Protein AF-A0A9P4GHV4-F1 (afdb_monomer_lite)

Structure (mmCIF, N/CA/C/O backbone):
data_AF-A0A9P4GHV4-F1
#
_entry.id   AF-A0A9P4GHV4-F1
#
loop_
_atom_site.group_PDB
_atom_site.id
_atom_site.type_symbol
_atom_site.label_atom_id
_atom_site.label_alt_id
_atom_site.label_comp_id
_atom_site.label_asym_id
_atom_site.label_entity_id
_atom_site.label_seq_id
_atom_site.pdbx_PDB_ins_code
_atom_site.Cartn_x
_atom_site.Cartn_y
_atom_site.Cartn_z
_atom_site.occupancy
_atom_site.B_iso_or_equiv
_atom_site.auth_seq_id
_atom_site.auth_comp_id
_atom_site.auth_asym_id
_atom_site.auth_atom_id
_atom_site.pdbx_PDB_model_num
ATOM 1 N N . MET A 1 1 ? 28.787 -20.209 -40.326 1.00 40.66 1 MET A N 1
ATOM 2 C CA . MET A 1 1 ? 29.233 -19.574 -39.068 1.00 40.66 1 MET A CA 1
ATOM 3 C C . MET A 1 1 ? 28.420 -18.303 -38.899 1.00 40.66 1 MET A C 1
ATOM 5 O O . MET A 1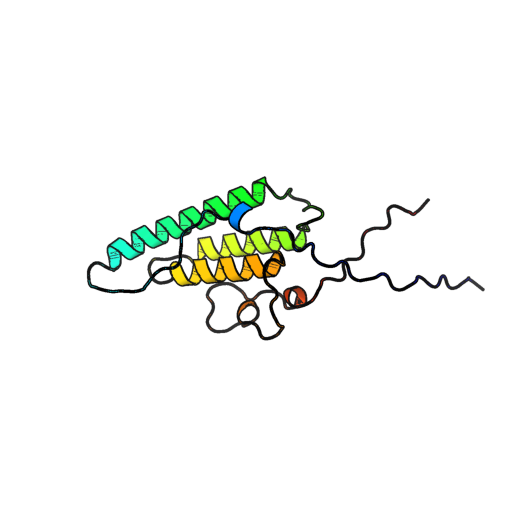 1 ? 28.560 -17.419 -39.731 1.00 40.66 1 MET A O 1
ATOM 9 N N . ALA A 1 2 ? 27.501 -18.257 -37.934 1.00 38.47 2 ALA A N 1
ATOM 10 C CA . ALA A 1 2 ? 26.717 -17.055 -37.642 1.00 38.47 2 ALA A CA 1
ATOM 11 C C . ALA A 1 2 ? 27.475 -16.186 -36.619 1.00 38.47 2 ALA A C 1
ATOM 13 O O . ALA A 1 2 ? 28.104 -16.756 -35.723 1.00 38.47 2 ALA A O 1
ATOM 14 N N . PRO A 1 3 ? 27.464 -14.847 -36.740 1.00 43.81 3 PRO A N 1
ATOM 15 C CA . PRO A 1 3 ? 28.130 -13.979 -35.780 1.00 43.81 3 PRO A CA 1
ATOM 16 C C . PRO A 1 3 ? 27.359 -13.963 -34.455 1.00 43.81 3 PRO A C 1
ATOM 18 O O . PRO A 1 3 ? 26.146 -13.760 -34.426 1.00 43.81 3 PRO A O 1
ATOM 21 N N . VAL A 1 4 ? 28.077 -14.177 -33.353 1.00 45.16 4 VAL A N 1
ATOM 22 C CA . VAL A 1 4 ? 27.558 -14.009 -31.992 1.00 45.16 4 VAL A CA 1
ATOM 23 C C . VAL A 1 4 ? 27.482 -12.508 -31.723 1.00 45.16 4 VAL A C 1
ATOM 25 O O . VAL A 1 4 ? 28.507 -11.854 -31.536 1.00 45.16 4 VAL A O 1
ATOM 28 N N . ILE A 1 5 ? 26.273 -11.948 -31.754 1.00 43.09 5 ILE A N 1
ATOM 29 C CA . ILE A 1 5 ? 26.023 -10.564 -31.345 1.00 43.09 5 ILE A CA 1
ATOM 30 C C . ILE A 1 5 ? 26.169 -10.524 -29.822 1.00 43.09 5 ILE A C 1
ATOM 32 O O . ILE A 1 5 ? 25.310 -11.009 -29.089 1.00 43.09 5 ILE A O 1
ATOM 36 N N . SER A 1 6 ? 27.301 -10.003 -29.349 1.00 42.34 6 SER A N 1
ATOM 37 C CA . SER A 1 6 ? 27.543 -9.770 -27.927 1.00 42.34 6 SER A CA 1
ATOM 38 C C . SER A 1 6 ? 26.799 -8.501 -27.516 1.00 42.34 6 SER A C 1
ATOM 40 O O . SER A 1 6 ? 27.246 -7.390 -27.798 1.00 42.34 6 SER A O 1
ATOM 42 N N . ILE A 1 7 ? 25.621 -8.670 -26.916 1.00 46.94 7 ILE A N 1
ATOM 43 C CA . ILE A 1 7 ? 24.824 -7.568 -26.373 1.00 46.94 7 ILE A CA 1
ATOM 44 C C . ILE A 1 7 ? 25.483 -7.145 -25.049 1.00 46.94 7 ILE A C 1
ATOM 46 O O . ILE A 1 7 ? 25.654 -7.997 -24.172 1.00 46.94 7 ILE A O 1
ATOM 50 N N . PRO A 1 8 ? 25.891 -5.87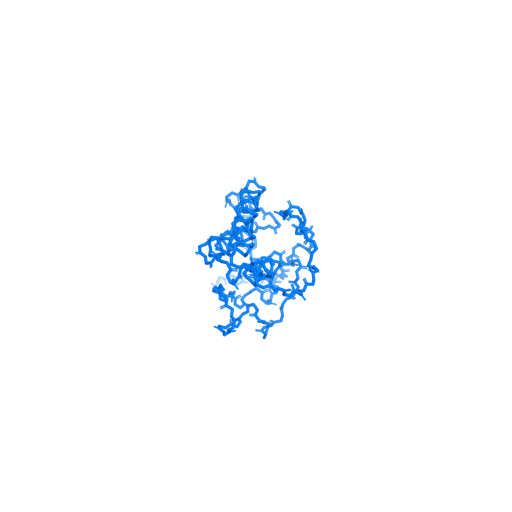5 -24.873 1.00 45.44 8 PRO A N 1
ATOM 51 C CA . PRO A 1 8 ? 26.463 -5.426 -23.610 1.00 45.44 8 PRO A CA 1
ATOM 52 C C . PRO A 1 8 ? 25.417 -5.531 -22.485 1.00 45.44 8 PRO A C 1
ATOM 54 O O . PRO A 1 8 ? 24.241 -5.241 -22.723 1.00 45.44 8 PRO A O 1
ATOM 57 N N . PRO A 1 9 ? 25.810 -5.923 -21.259 1.00 44.47 9 PRO A N 1
ATOM 58 C CA . PRO A 1 9 ? 24.892 -5.957 -20.127 1.00 44.47 9 PRO A CA 1
ATOM 59 C C . PRO A 1 9 ? 24.369 -4.539 -19.860 1.00 44.47 9 PRO A C 1
ATOM 61 O O . PRO A 1 9 ? 25.144 -3.629 -19.564 1.00 44.47 9 PRO A O 1
ATOM 64 N N . ARG A 1 10 ? 23.055 -4.342 -20.020 1.00 51.47 10 ARG A N 1
ATOM 65 C CA . ARG A 1 10 ? 22.380 -3.065 -19.753 1.00 51.47 10 ARG A CA 1
ATOM 66 C C . ARG A 1 10 ? 22.299 -2.830 -18.242 1.00 51.47 10 ARG A C 1
ATOM 68 O O . ARG A 1 10 ? 22.058 -3.761 -17.476 1.00 51.47 10 ARG A O 1
ATOM 75 N N . SER A 1 11 ? 22.511 -1.585 -17.826 1.00 41.09 11 SER A N 1
ATOM 76 C CA . SER A 1 11 ? 22.455 -1.174 -16.421 1.00 41.09 11 SER A CA 1
ATOM 77 C C . SER A 1 11 ? 21.032 -1.313 -15.853 1.00 41.09 11 SER A C 1
ATOM 79 O O . SER A 1 11 ? 20.077 -1.027 -16.577 1.00 41.09 11 SER A O 1
ATOM 81 N N . PRO A 1 12 ? 20.868 -1.701 -14.574 1.00 50.09 12 PRO A N 1
ATOM 82 C CA . PRO A 1 12 ? 19.566 -1.718 -13.909 1.00 50.09 12 PRO A CA 1
ATOM 83 C C . PRO A 1 12 ? 18.888 -0.345 -13.984 1.00 50.09 12 PRO A C 1
ATOM 85 O O . PRO A 1 12 ? 19.539 0.673 -13.741 1.00 50.09 12 PRO A O 1
ATOM 88 N N . ILE A 1 13 ? 17.587 -0.308 -14.279 1.00 47.94 13 ILE A N 1
ATOM 89 C CA . ILE A 1 13 ? 16.795 0.917 -14.142 1.00 47.94 13 ILE A CA 1
ATOM 90 C C . ILE A 1 13 ? 16.620 1.183 -12.644 1.00 47.94 13 ILE A C 1
ATOM 92 O O . ILE A 1 13 ? 15.967 0.426 -11.927 1.00 47.94 13 ILE A O 1
ATOM 96 N N . GLU A 1 14 ? 17.220 2.259 -12.138 1.00 50.56 14 GLU A N 1
ATOM 97 C CA . GLU A 1 14 ? 16.939 2.699 -10.775 1.00 50.56 14 GLU A CA 1
ATOM 98 C C . GLU A 1 14 ? 15.479 3.164 -10.682 1.00 50.56 14 GLU A C 1
ATOM 100 O O . GLU A 1 14 ? 15.045 4.016 -11.459 1.00 50.56 14 GLU A O 1
ATOM 105 N N . ARG A 1 15 ? 14.715 2.634 -9.712 1.00 55.72 15 ARG A N 1
ATOM 106 C CA . ARG A 1 15 ? 13.364 3.140 -9.410 1.00 55.72 15 ARG A CA 1
ATOM 107 C C . ARG A 1 15 ? 13.448 4.653 -9.197 1.00 55.72 15 ARG A C 1
ATOM 109 O O . ARG A 1 15 ? 14.170 5.109 -8.307 1.00 55.72 15 ARG A O 1
ATOM 116 N N . ILE A 1 16 ? 12.718 5.428 -9.999 1.00 51.28 16 ILE A N 1
ATOM 117 C CA . ILE A 1 16 ? 12.704 6.890 -9.895 1.00 51.28 16 ILE A CA 1
ATOM 118 C C . ILE A 1 16 ? 12.166 7.278 -8.509 1.00 51.28 16 ILE A C 1
ATOM 120 O O . ILE A 1 16 ? 10.986 7.125 -8.206 1.00 51.28 16 ILE A O 1
ATOM 124 N N . ARG A 1 17 ? 13.049 7.817 -7.661 1.00 52.97 17 ARG A N 1
ATOM 125 C CA . ARG A 1 17 ? 12.825 8.101 -6.227 1.00 52.97 17 ARG A CA 1
ATOM 126 C C . ARG A 1 17 ? 11.961 9.342 -5.937 1.00 52.97 17 ARG A C 1
ATOM 128 O O . ARG A 1 17 ? 11.969 9.846 -4.818 1.00 52.97 17 ARG A O 1
ATOM 135 N N . ASN A 1 18 ? 11.237 9.867 -6.929 1.00 53.41 18 ASN A N 1
ATOM 136 C CA . ASN A 1 18 ? 10.581 11.181 -6.839 1.00 53.41 18 ASN A CA 1
ATOM 137 C C . ASN A 1 18 ? 9.075 11.126 -6.529 1.00 53.41 18 ASN A C 1
ATOM 139 O O . ASN A 1 18 ? 8.431 12.174 -6.483 1.00 53.41 18 ASN A O 1
ATOM 143 N N . LEU A 1 19 ? 8.499 9.945 -6.285 1.00 60.44 19 LEU A N 1
ATOM 144 C CA . LEU A 1 19 ? 7.107 9.844 -5.839 1.00 60.44 19 LEU A CA 1
ATOM 145 C C . LEU A 1 19 ? 6.982 10.299 -4.384 1.00 60.44 19 LEU A C 1
ATOM 147 O O . LEU A 1 19 ? 7.622 9.762 -3.483 1.00 60.44 19 LEU A O 1
ATOM 151 N N . LYS A 1 20 ? 6.108 11.272 -4.128 1.00 65.19 20 LYS A N 1
ATOM 152 C CA . LYS A 1 20 ? 5.749 11.668 -2.763 1.00 65.19 20 LYS A CA 1
ATOM 153 C C . LYS A 1 20 ? 4.443 11.003 -2.371 1.00 65.19 20 LYS A C 1
ATOM 155 O O . LYS A 1 20 ? 3.437 11.158 -3.053 1.00 65.19 20 LYS A O 1
ATOM 160 N N . LEU A 1 21 ? 4.425 10.311 -1.230 1.00 64.25 21 LEU A N 1
ATOM 161 C CA . LEU A 1 21 ? 3.211 9.634 -0.763 1.00 64.25 21 LEU A CA 1
ATOM 162 C C . LEU A 1 21 ? 2.051 10.626 -0.556 1.00 64.25 21 LEU A C 1
ATOM 164 O O . LEU A 1 21 ? 0.902 10.292 -0.829 1.00 64.25 21 LEU A O 1
ATOM 168 N N . SER A 1 22 ? 2.344 11.860 -0.138 1.00 66.31 22 SER A N 1
ATOM 169 C CA . SER A 1 22 ? 1.353 12.931 0.034 1.00 66.31 22 SER A CA 1
ATOM 170 C C . SER A 1 22 ? 0.600 13.287 -1.250 1.00 66.31 22 SER A C 1
ATOM 172 O O . SER A 1 22 ? -0.512 13.803 -1.187 1.00 66.31 22 SER A O 1
ATOM 174 N N . GLU A 1 23 ? 1.146 12.965 -2.423 1.00 62.72 23 GLU A N 1
ATOM 175 C CA . GLU A 1 23 ? 0.436 13.148 -3.687 1.00 62.72 23 GLU A CA 1
ATOM 176 C C . GLU A 1 23 ? -0.733 12.173 -3.870 1.00 62.72 23 GLU A C 1
ATOM 178 O O . GLU A 1 23 ? -1.611 12.408 -4.701 1.00 62.72 23 GLU A O 1
ATOM 183 N N . PHE A 1 24 ? -0.742 11.086 -3.100 1.00 63.09 24 PHE A N 1
ATOM 184 C CA . PHE A 1 24 ? -1.705 9.994 -3.209 1.00 63.09 24 PHE A CA 1
ATOM 185 C C . PHE A 1 24 ? -2.492 9.778 -1.907 1.00 63.09 24 PHE A C 1
ATOM 187 O O . PHE A 1 24 ? -3.598 9.240 -1.946 1.00 63.09 24 PHE A O 1
ATOM 194 N N . TYR A 1 25 ? -1.969 10.236 -0.764 1.00 58.44 25 TYR A N 1
ATOM 195 C CA . TYR A 1 25 ? -2.574 10.070 0.559 1.00 58.44 25 TYR A CA 1
ATOM 196 C C . TYR A 1 25 ? -3.348 11.306 1.037 1.00 58.44 25 TYR A C 1
ATOM 198 O O . TYR A 1 25 ? -2.958 12.447 0.803 1.00 58.44 25 TYR A O 1
ATOM 206 N N . CYS A 1 26 ? -4.430 11.080 1.786 1.00 50.75 26 CYS A N 1
ATOM 207 C CA . CYS A 1 26 ? -5.085 12.111 2.596 1.00 50.75 26 CYS A CA 1
ATOM 208 C C . CYS A 1 26 ? -4.482 12.056 4.018 1.00 50.75 26 CYS A C 1
ATOM 210 O O . CYS A 1 26 ? -4.768 11.112 4.751 1.00 50.75 26 CYS A O 1
ATOM 212 N N . GLU A 1 27 ? -3.618 13.005 4.398 1.00 44.72 27 GLU A N 1
ATOM 213 C CA . GLU A 1 27 ? -2.843 12.953 5.656 1.00 44.72 27 GLU A CA 1
ATOM 214 C C . GLU A 1 27 ? -3.686 12.927 6.951 1.00 44.72 27 GLU A C 1
ATOM 216 O O . GLU A 1 27 ? -4.710 13.608 7.068 1.00 44.72 27 GLU A O 1
ATOM 221 N N . ARG A 1 28 ? -3.170 12.216 7.972 1.00 46.81 28 ARG A N 1
ATOM 222 C CA . ARG A 1 28 ? -3.195 12.668 9.376 1.00 46.81 28 ARG A CA 1
ATOM 223 C C . ARG A 1 28 ? -1.931 12.215 10.138 1.00 46.81 28 ARG A C 1
ATOM 225 O O . ARG A 1 28 ? -1.401 11.155 9.804 1.00 46.81 28 ARG A O 1
ATOM 232 N N . PRO A 1 29 ? -1.487 12.976 11.161 1.00 44.34 29 PRO A N 1
ATOM 233 C CA . PRO A 1 29 ? -0.378 12.605 12.036 1.00 44.34 29 PRO A CA 1
ATOM 234 C C . PRO A 1 29 ? -0.755 11.401 12.905 1.00 44.34 29 PRO A C 1
ATOM 236 O O . PRO A 1 29 ? -1.866 11.334 13.436 1.00 44.34 29 PRO A O 1
ATOM 239 N N . THR A 1 30 ? 0.169 10.456 13.037 1.00 45.16 30 THR A N 1
ATOM 240 C CA . THR A 1 30 ? 0.168 9.425 14.079 1.00 45.16 30 THR A CA 1
ATOM 241 C C . THR A 1 30 ? 0.496 10.093 15.406 1.00 45.16 30 THR A C 1
ATOM 243 O O . THR A 1 30 ? 1.672 10.307 15.674 1.00 45.16 30 THR A O 1
ATOM 246 N N . ASP A 1 31 ? -0.512 10.412 16.214 1.00 42.19 31 ASP A N 1
ATOM 247 C CA . ASP A 1 31 ? -0.289 10.722 17.625 1.00 42.19 31 ASP A CA 1
ATOM 248 C C . ASP A 1 31 ? -1.211 9.910 18.540 1.00 42.19 31 ASP A C 1
ATOM 250 O O . ASP A 1 31 ? -2.426 9.839 18.349 1.00 42.19 31 ASP A O 1
ATOM 254 N N . GLU A 1 32 ? -0.505 9.269 19.466 1.00 49.12 32 GLU A N 1
ATOM 255 C CA . GLU A 1 32 ? -0.781 8.751 20.804 1.00 49.12 32 GLU A CA 1
ATOM 256 C C . GLU A 1 32 ? -2.052 7.956 21.149 1.00 49.12 32 GLU A C 1
ATOM 258 O O . GLU A 1 32 ? -3.205 8.288 20.880 1.00 49.12 32 GLU A O 1
ATOM 263 N N . VAL A 1 33 ? -1.762 6.852 21.839 1.00 55.69 33 VAL A N 1
ATOM 264 C CA . VAL A 1 33 ? -2.668 5.887 22.449 1.00 55.69 33 VAL A CA 1
ATOM 265 C C . VAL A 1 33 ? -2.945 6.344 23.882 1.00 55.69 33 VAL A C 1
ATOM 267 O O . VAL A 1 33 ? -2.039 6.325 24.709 1.00 55.69 33 VAL A O 1
ATOM 270 N N . ALA A 1 34 ? -4.193 6.684 24.204 1.00 44.31 34 ALA A N 1
ATOM 271 C CA . ALA A 1 34 ? -4.683 6.724 25.582 1.00 44.31 34 ALA A CA 1
ATOM 272 C C . ALA A 1 34 ? -6.138 6.227 25.621 1.00 44.31 34 ALA A C 1
ATOM 274 O O . ALA A 1 34 ? -6.954 6.610 24.782 1.00 44.31 34 ALA A O 1
ATOM 275 N N . GLY A 1 35 ? -6.413 5.285 26.527 1.00 51.84 35 GLY A N 1
ATOM 276 C CA . GLY A 1 35 ? -7.674 4.547 26.627 1.00 51.84 35 GLY A CA 1
ATOM 277 C C . GLY A 1 35 ? -8.818 5.303 27.304 1.00 51.84 35 GLY A C 1
ATOM 278 O O . GLY A 1 35 ? -8.604 6.356 27.894 1.00 51.84 35 GLY A O 1
ATOM 279 N N . ASP A 1 36 ? -10.024 4.735 27.200 1.00 44.88 36 ASP A N 1
ATOM 280 C CA . ASP A 1 36 ? -10.872 4.279 28.317 1.00 44.88 36 ASP A CA 1
ATOM 281 C C . ASP A 1 36 ? -12.365 4.223 27.891 1.00 44.88 36 ASP A C 1
ATOM 283 O O . ASP A 1 36 ? -12.940 5.190 27.393 1.00 44.88 36 ASP A O 1
ATOM 287 N N . SER A 1 37 ? -12.970 3.045 28.077 1.00 48.41 37 SER A N 1
ATOM 288 C CA . SER A 1 37 ? -14.391 2.668 28.258 1.00 48.41 37 SER A CA 1
ATOM 289 C C . SER A 1 37 ? -15.539 3.199 27.361 1.00 48.41 37 SER A C 1
ATOM 291 O O . SER A 1 37 ? -16.630 2.634 27.413 1.00 48.41 37 SER A O 1
ATOM 293 N N . HIS A 1 38 ? -15.326 4.148 26.443 1.00 49.31 38 HIS A N 1
ATOM 294 C CA . HIS A 1 38 ? -16.239 4.452 25.313 1.00 49.31 38 HIS A CA 1
ATOM 295 C C . HIS A 1 38 ? -15.746 3.875 23.972 1.00 49.31 38 HIS A C 1
ATOM 297 O O . HIS A 1 38 ? -16.280 4.181 22.903 1.00 49.31 38 HIS A O 1
ATOM 303 N N . GLN A 1 39 ? -14.745 2.995 24.055 1.00 53.94 39 GLN A N 1
ATOM 304 C CA . GLN A 1 39 ? -13.929 2.510 22.947 1.00 53.94 39 GLN A CA 1
ATOM 305 C C . GLN A 1 39 ? -14.751 1.912 21.791 1.00 53.94 39 GLN A C 1
ATOM 307 O O . GLN A 1 39 ? -14.506 2.212 20.635 1.00 53.94 39 GLN A O 1
ATOM 312 N N . GLY A 1 40 ? -15.788 1.113 22.069 1.00 57.56 40 GLY A N 1
ATOM 313 C CA . GLY A 1 40 ? -16.483 0.352 21.019 1.00 57.56 40 GLY A CA 1
ATOM 314 C C . GLY A 1 40 ? -17.202 1.202 19.958 1.00 57.56 40 GLY A C 1
ATOM 315 O O . GLY A 1 40 ? -17.194 0.844 18.781 1.00 57.56 40 GLY A O 1
ATOM 316 N N . GLN A 1 41 ? -17.809 2.329 20.348 1.00 62.56 41 GLN A N 1
ATOM 317 C CA . GLN A 1 41 ? -18.484 3.229 19.399 1.00 62.56 41 GLN A CA 1
ATOM 318 C C . GLN A 1 41 ? -17.493 4.154 18.689 1.00 62.56 41 GLN A C 1
ATOM 320 O O . GLN A 1 41 ? -17.636 4.397 17.489 1.00 62.56 41 GLN A O 1
ATOM 325 N N . THR A 1 42 ? -16.473 4.635 19.404 1.00 73.38 42 THR A N 1
ATOM 326 C CA . THR A 1 42 ? -15.420 5.473 18.820 1.00 73.38 42 THR A CA 1
ATOM 327 C C . THR A 1 42 ? -14.580 4.684 17.824 1.00 73.38 42 THR A C 1
ATOM 329 O O . THR A 1 42 ? -14.377 5.151 16.710 1.00 73.38 42 THR A O 1
ATOM 332 N N . ASP A 1 43 ? -14.193 3.454 18.160 1.00 80.38 43 ASP A N 1
ATOM 333 C CA . ASP A 1 43 ? -13.388 2.576 17.306 1.00 80.38 43 ASP A CA 1
ATOM 334 C C . ASP A 1 43 ? -14.143 2.190 16.026 1.00 80.38 43 ASP A C 1
ATOM 336 O O . ASP A 1 43 ? -13.556 2.111 14.946 1.00 80.38 43 ASP A O 1
ATOM 340 N N . SER A 1 44 ? -15.468 2.004 16.107 1.00 82.88 44 SER A N 1
ATOM 341 C CA . SER A 1 44 ? -16.295 1.757 14.920 1.00 82.88 44 SER A CA 1
ATOM 342 C C . SER A 1 44 ? -16.278 2.960 13.975 1.00 82.88 44 SER A C 1
ATOM 344 O O . SER A 1 44 ? -15.936 2.808 12.802 1.00 82.88 44 SER A O 1
ATOM 346 N N . ALA A 1 45 ? -16.556 4.163 14.485 1.00 87.31 45 ALA A N 1
ATOM 347 C CA . ALA A 1 45 ? -16.534 5.386 13.685 1.00 87.31 45 ALA A CA 1
ATOM 348 C C . ALA A 1 45 ? -15.129 5.703 13.130 1.00 87.31 45 ALA A C 1
ATOM 350 O O . ALA A 1 45 ? -14.985 6.133 11.981 1.00 87.31 45 ALA A O 1
ATOM 351 N N . GLU A 1 46 ? -14.072 5.465 13.913 1.00 89.25 46 GLU A N 1
ATOM 352 C CA . GLU A 1 46 ? -12.690 5.621 13.457 1.00 89.25 46 GLU A CA 1
ATOM 353 C C . GLU A 1 46 ? -12.331 4.612 12.362 1.00 89.25 46 GLU A C 1
ATOM 355 O O . GLU A 1 46 ? -11.695 4.990 11.375 1.00 89.25 46 GLU A O 1
ATOM 360 N N . SER A 1 47 ? -12.774 3.358 12.475 1.00 91.06 47 SER A N 1
ATOM 361 C CA . SER A 1 47 ? -12.527 2.343 11.448 1.00 91.06 47 SER A CA 1
ATOM 362 C C . SER A 1 47 ? -13.263 2.623 10.141 1.00 91.06 47 SER A C 1
ATOM 364 O O . SER A 1 47 ? -12.669 2.488 9.070 1.00 91.06 47 SER A O 1
ATOM 366 N N . GLU A 1 48 ? -14.505 3.110 10.197 1.00 93.25 48 GLU A N 1
ATOM 367 C CA . GLU A 1 48 ? -15.245 3.559 9.014 1.00 93.25 48 GLU A CA 1
ATOM 368 C C . GLU A 1 48 ? -14.543 4.732 8.332 1.00 93.25 48 GLU A C 1
ATOM 370 O O . GLU A 1 48 ? -14.406 4.763 7.104 1.00 93.25 48 GLU A O 1
ATOM 375 N N . LYS A 1 49 ? -14.030 5.675 9.128 1.00 91.88 49 LYS A N 1
ATOM 376 C CA . LYS A 1 49 ? -13.229 6.791 8.628 1.00 91.88 49 LYS A CA 1
ATOM 377 C C . LYS A 1 49 ? -11.939 6.304 7.969 1.00 91.88 49 LYS A C 1
ATOM 379 O O . LYS A 1 49 ? -11.615 6.772 6.878 1.00 91.88 49 LYS A O 1
ATOM 384 N N . THR A 1 50 ? -11.230 5.352 8.577 1.00 93.44 50 THR A N 1
ATOM 385 C CA . THR A 1 50 ? -10.052 4.720 7.969 1.00 93.44 50 THR A CA 1
ATOM 386 C C . THR A 1 50 ? -10.414 4.030 6.650 1.00 93.44 50 THR A C 1
ATOM 388 O O . THR A 1 50 ? -9.743 4.251 5.643 1.00 93.44 50 THR A O 1
ATOM 391 N N . ALA A 1 51 ? -11.509 3.269 6.602 1.00 93.56 51 ALA A N 1
ATOM 392 C CA . ALA A 1 51 ? -11.980 2.617 5.381 1.00 93.56 51 ALA A CA 1
ATOM 393 C C . ALA A 1 51 ? -12.309 3.634 4.275 1.00 93.56 51 ALA A C 1
ATOM 395 O O . ALA A 1 51 ? -11.949 3.443 3.111 1.00 93.56 51 ALA A O 1
ATOM 396 N N . TRP A 1 52 ? -12.963 4.744 4.627 1.00 95.00 52 TRP A N 1
ATOM 397 C CA . TRP A 1 52 ? -13.230 5.841 3.698 1.00 95.00 52 TRP A CA 1
ATOM 398 C C . TRP A 1 52 ? -11.939 6.480 3.172 1.00 95.00 52 TRP A C 1
ATOM 400 O O . TRP A 1 52 ? -11.824 6.722 1.970 1.00 95.00 52 TRP A O 1
ATOM 410 N N . GLN A 1 53 ? -10.946 6.704 4.037 1.00 92.88 53 GLN A N 1
ATOM 411 C CA . GLN A 1 53 ? -9.644 7.241 3.632 1.00 92.88 53 GLN A CA 1
ATOM 412 C C . GLN A 1 53 ? -8.916 6.297 2.671 1.00 92.88 53 GLN A C 1
ATOM 414 O O . GLN A 1 53 ? -8.427 6.757 1.642 1.00 92.88 53 GLN A O 1
ATOM 419 N N . LEU A 1 54 ? -8.894 4.992 2.957 1.00 94.81 54 LEU A N 1
ATOM 420 C CA . LEU A 1 54 ? -8.293 3.989 2.075 1.00 94.81 54 LEU A CA 1
ATOM 421 C C . LEU A 1 54 ? -8.958 3.986 0.692 1.00 94.81 54 LEU A C 1
ATOM 423 O O . LEU A 1 54 ? -8.256 4.037 -0.315 1.00 94.81 54 LEU A O 1
ATOM 427 N N . ARG A 1 55 ? -10.299 4.015 0.629 1.00 96.75 55 ARG A N 1
ATOM 428 C CA . ARG A 1 55 ? -11.047 4.118 -0.642 1.00 96.75 55 ARG A CA 1
ATOM 429 C C . ARG A 1 55 ? -10.680 5.387 -1.408 1.00 96.75 55 ARG A C 1
ATOM 431 O O . ARG A 1 55 ? -10.343 5.318 -2.584 1.00 96.75 55 ARG A O 1
ATOM 438 N N . LYS A 1 56 ? -10.675 6.537 -0.732 1.00 94.25 56 LYS A N 1
ATOM 439 C CA . LYS A 1 56 ? -10.346 7.824 -1.354 1.00 94.25 56 LYS A CA 1
ATOM 440 C C . LYS A 1 56 ? -8.911 7.864 -1.889 1.00 94.25 56 LYS A C 1
ATOM 442 O O . LYS A 1 56 ? -8.694 8.374 -2.985 1.00 94.25 56 LYS A O 1
ATOM 447 N N . SER A 1 57 ? -7.943 7.341 -1.138 1.00 93.62 57 SER A N 1
ATOM 448 C CA . SER A 1 57 ? -6.543 7.265 -1.574 1.00 93.62 57 SER A CA 1
ATOM 449 C C . SER A 1 57 ? -6.377 6.304 -2.756 1.00 93.62 57 SER A C 1
ATOM 451 O O . SER A 1 57 ? -5.732 6.662 -3.739 1.00 93.62 57 SER A O 1
ATOM 453 N N . ARG A 1 58 ? -7.038 5.136 -2.722 1.00 95.31 58 ARG A N 1
ATOM 454 C CA . ARG A 1 58 ? -7.087 4.191 -3.850 1.00 95.31 58 ARG A CA 1
ATOM 455 C C . ARG A 1 58 ? -7.612 4.857 -5.119 1.00 95.31 58 ARG A C 1
ATOM 457 O O . ARG A 1 58 ? -6.988 4.741 -6.168 1.00 95.31 58 ARG A O 1
ATOM 464 N N . ASP A 1 59 ? -8.738 5.562 -5.026 1.00 93.56 59 ASP A N 1
ATOM 465 C CA . ASP A 1 59 ? -9.373 6.192 -6.187 1.00 93.56 59 ASP A CA 1
ATOM 466 C C . ASP A 1 59 ? -8.489 7.308 -6.763 1.00 93.56 59 ASP A C 1
ATOM 468 O O . ASP A 1 59 ? -8.304 7.390 -7.976 1.00 93.56 59 ASP A O 1
ATOM 472 N N . ARG A 1 60 ? -7.853 8.114 -5.900 1.00 92.12 60 ARG A N 1
ATOM 473 C CA . ARG A 1 60 ? -6.868 9.125 -6.323 1.00 92.12 60 ARG A CA 1
ATOM 474 C C . ARG A 1 60 ? -5.671 8.506 -7.031 1.00 92.12 60 ARG A C 1
ATOM 476 O O . ARG A 1 60 ? -5.259 9.008 -8.074 1.00 92.12 60 ARG A O 1
ATOM 483 N N . PHE A 1 61 ? -5.125 7.426 -6.479 1.00 92.12 61 PHE A N 1
ATOM 484 C CA . PHE A 1 61 ? -4.014 6.706 -7.090 1.00 92.12 61 PHE A CA 1
ATOM 485 C C . PHE A 1 61 ? -4.409 6.139 -8.460 1.00 92.12 61 PHE A C 1
ATOM 487 O O . PHE A 1 61 ? -3.711 6.375 -9.444 1.00 92.12 61 PHE A O 1
ATOM 494 N N . ALA A 1 62 ? -5.567 5.478 -8.550 1.00 91.81 62 ALA A N 1
ATOM 495 C CA . ALA A 1 62 ? -6.076 4.894 -9.789 1.00 91.81 62 ALA A CA 1
ATOM 496 C C . ALA A 1 62 ? -6.352 5.934 -10.886 1.00 91.81 62 ALA A C 1
ATOM 498 O O . ALA A 1 62 ? -6.174 5.621 -12.061 1.00 91.81 62 ALA A O 1
ATOM 499 N N . MET A 1 63 ? -6.781 7.145 -10.510 1.00 90.62 63 MET A N 1
ATOM 500 C CA . MET A 1 63 ? -6.981 8.264 -11.438 1.00 90.62 63 MET A CA 1
ATOM 501 C C . MET A 1 63 ? -5.663 8.876 -11.915 1.00 90.62 63 MET A C 1
ATOM 503 O O . MET A 1 63 ? -5.570 9.304 -13.061 1.00 90.62 63 MET A O 1
ATOM 507 N N . LYS A 1 64 ? -4.656 8.953 -11.037 1.00 88.50 64 LYS A N 1
ATOM 508 C CA . LYS A 1 64 ? -3.378 9.607 -11.344 1.00 88.50 64 LYS A CA 1
ATOM 509 C C . LYS A 1 64 ? -2.414 8.702 -12.114 1.00 88.50 64 LYS A C 1
ATOM 511 O O . LYS A 1 64 ? -1.659 9.206 -12.941 1.00 88.50 64 LYS A O 1
ATOM 516 N N . ILE A 1 65 ? -2.432 7.394 -11.855 1.00 86.38 65 ILE A N 1
ATOM 517 C CA . ILE A 1 65 ? -1.611 6.417 -12.577 1.00 86.38 65 ILE A CA 1
ATOM 518 C C . ILE A 1 65 ? -2.487 5.699 -13.617 1.00 86.38 65 ILE A C 1
ATOM 520 O O . ILE A 1 65 ? -3.400 4.956 -13.229 1.00 86.38 65 ILE A O 1
ATOM 524 N N . PRO A 1 66 ? -2.234 5.887 -14.926 1.00 87.56 66 PRO A N 1
ATOM 525 C CA . PRO A 1 66 ? -3.034 5.271 -15.983 1.00 87.56 66 PRO A CA 1
ATOM 526 C C . PRO A 1 66 ? -2.947 3.742 -15.923 1.00 87.56 66 PRO A C 1
ATOM 528 O O . PRO A 1 66 ? -2.032 3.188 -15.321 1.00 87.56 66 PRO A O 1
ATOM 531 N N . ILE A 1 67 ? -3.909 3.042 -16.534 1.00 85.56 67 ILE A N 1
ATOM 532 C CA . ILE A 1 67 ? -4.046 1.578 -16.405 1.00 85.56 67 ILE A CA 1
ATOM 533 C C . ILE A 1 67 ? -2.764 0.838 -16.811 1.00 85.56 67 ILE A C 1
ATOM 535 O O . ILE A 1 67 ? -2.397 -0.103 -16.119 1.00 85.56 67 ILE A O 1
ATOM 539 N N . GLY A 1 68 ? -2.066 1.298 -17.855 1.00 80.75 68 GLY A N 1
ATOM 540 C CA . GLY A 1 68 ? -0.789 0.734 -18.316 1.00 80.75 68 GLY A CA 1
ATOM 541 C C . GLY A 1 68 ? 0.433 1.069 -17.449 1.00 80.75 68 GLY A C 1
ATOM 542 O O . GLY A 1 68 ? 1.528 0.616 -17.758 1.00 80.75 68 GLY A O 1
ATOM 543 N N . GLY A 1 69 ? 0.267 1.845 -16.375 1.00 84.38 69 GLY A N 1
ATOM 544 C CA . GLY A 1 69 ? 1.382 2.446 -15.649 1.00 84.38 69 GLY A CA 1
ATOM 545 C C . GLY A 1 69 ? 1.987 3.642 -16.389 1.00 84.38 69 GLY A C 1
ATOM 546 O O . GLY A 1 69 ? 1.494 4.078 -17.427 1.00 84.38 69 GLY A O 1
ATOM 547 N N . ASN A 1 70 ? 3.040 4.209 -15.822 1.00 80.00 70 ASN A N 1
ATOM 548 C CA . ASN A 1 70 ? 3.857 5.254 -16.433 1.00 80.00 70 ASN A CA 1
ATOM 549 C C . ASN A 1 70 ? 5.328 5.045 -16.047 1.00 80.00 70 ASN A C 1
ATOM 551 O O . ASN A 1 70 ? 5.633 4.144 -15.268 1.00 80.00 70 ASN A O 1
ATOM 555 N N . ASP A 1 71 ? 6.212 5.920 -16.523 1.00 73.75 71 ASP A N 1
ATOM 556 C CA . ASP A 1 71 ? 7.667 5.858 -16.296 1.00 73.75 71 ASP A CA 1
ATOM 557 C C . ASP A 1 71 ? 8.084 5.834 -14.813 1.00 73.75 71 ASP A C 1
ATOM 559 O O . ASP A 1 71 ? 9.231 5.547 -14.481 1.00 73.75 71 ASP A O 1
ATOM 563 N N . ILE A 1 72 ? 7.165 6.180 -13.908 1.00 72.81 72 ILE A N 1
ATOM 564 C CA . ILE A 1 72 ? 7.415 6.308 -12.471 1.00 72.81 72 ILE A CA 1
ATOM 565 C C . ILE A 1 72 ? 6.740 5.171 -11.680 1.00 72.81 72 ILE A C 1
ATOM 567 O O . ILE A 1 72 ? 7.189 4.810 -10.595 1.00 72.81 72 ILE A O 1
ATOM 571 N N . CYS A 1 73 ? 5.653 4.600 -12.197 1.00 82.38 73 CYS A N 1
ATOM 572 C CA . CYS A 1 73 ? 4.910 3.501 -11.596 1.00 82.38 73 CYS A CA 1
ATOM 573 C C . CYS A 1 73 ? 4.437 2.557 -12.702 1.00 82.38 73 CYS A C 1
ATOM 575 O O . CYS A 1 73 ? 3.410 2.796 -13.347 1.00 82.38 73 CYS A O 1
ATOM 577 N N . PHE A 1 74 ? 5.196 1.484 -12.909 1.00 84.88 74 PHE A N 1
ATOM 578 C CA . PHE A 1 74 ? 4.924 0.486 -13.937 1.00 84.88 74 PHE A CA 1
ATOM 579 C C . PHE A 1 74 ? 3.614 -0.264 -13.680 1.00 84.88 74 PHE A C 1
ATOM 581 O O . PHE A 1 74 ? 3.103 -0.302 -12.557 1.00 84.88 74 PHE A O 1
ATOM 588 N N . LEU A 1 75 ? 3.083 -0.909 -14.723 1.00 86.94 75 LEU A N 1
ATOM 589 C CA . LEU A 1 75 ? 1.838 -1.685 -14.672 1.00 86.94 75 LEU A CA 1
ATOM 590 C C . LEU A 1 75 ? 1.780 -2.638 -13.465 1.00 86.94 75 LEU A C 1
ATOM 592 O O . LEU A 1 75 ? 0.765 -2.695 -12.768 1.00 86.94 75 LEU A O 1
ATOM 596 N N . VAL A 1 76 ? 2.871 -3.363 -13.207 1.00 87.94 76 VAL A N 1
ATOM 597 C CA . VAL A 1 76 ? 2.940 -4.351 -12.120 1.00 87.94 76 VAL A CA 1
ATOM 598 C C . VAL A 1 76 ? 2.910 -3.674 -10.749 1.00 87.94 76 VAL A C 1
ATOM 600 O O . VAL A 1 76 ? 2.187 -4.117 -9.859 1.00 87.94 76 VAL A O 1
ATOM 603 N N . ASP A 1 77 ? 3.624 -2.561 -10.585 1.00 89.00 77 ASP A N 1
ATOM 604 C CA . ASP A 1 77 ? 3.660 -1.811 -9.325 1.00 89.00 77 ASP A CA 1
ATOM 605 C C . ASP A 1 77 ? 2.309 -1.146 -9.048 1.00 89.00 77 ASP A C 1
ATOM 607 O O . ASP A 1 77 ? 1.808 -1.171 -7.923 1.00 89.00 77 ASP A O 1
ATOM 611 N N . ARG A 1 78 ? 1.662 -0.625 -10.096 1.00 91.38 78 ARG A N 1
ATOM 612 C CA . ARG A 1 78 ? 0.299 -0.097 -10.024 1.00 91.38 78 ARG A CA 1
ATOM 613 C C . ARG A 1 78 ? -0.683 -1.170 -9.562 1.00 91.38 78 ARG A C 1
ATOM 615 O O . ARG A 1 78 ? -1.501 -0.902 -8.681 1.00 91.38 78 ARG A O 1
ATOM 622 N N . ALA A 1 79 ? -0.623 -2.360 -10.160 1.00 92.62 79 ALA A N 1
ATOM 623 C CA . ALA A 1 79 ? -1.482 -3.478 -9.788 1.00 92.62 79 ALA A CA 1
ATOM 624 C C . ALA A 1 79 ? -1.268 -3.873 -8.319 1.00 92.62 79 ALA A C 1
ATOM 626 O O . ALA A 1 79 ? -2.242 -3.971 -7.576 1.00 92.62 79 ALA A O 1
ATOM 627 N N . ALA A 1 80 ? -0.012 -3.985 -7.881 1.00 93.19 80 ALA A N 1
ATOM 628 C CA . ALA A 1 80 ? 0.328 -4.306 -6.498 1.00 93.19 80 ALA A CA 1
ATOM 629 C C . ALA A 1 80 ? -0.186 -3.249 -5.501 1.00 93.19 80 ALA A C 1
ATOM 631 O O . ALA A 1 80 ? -0.772 -3.599 -4.480 1.00 93.19 80 ALA A O 1
ATOM 632 N N . VAL A 1 81 ? -0.044 -1.950 -5.794 1.00 93.75 81 VAL A N 1
ATOM 633 C CA . VAL A 1 81 ? -0.581 -0.883 -4.924 1.00 93.75 81 VAL A CA 1
ATOM 634 C C . VAL A 1 81 ? -2.104 -0.963 -4.808 1.00 93.75 81 VAL A C 1
ATOM 636 O O . VAL A 1 81 ? -2.651 -0.823 -3.711 1.00 93.75 81 VAL A O 1
ATOM 639 N N . LEU A 1 82 ? -2.806 -1.184 -5.922 1.00 95.62 82 LEU A N 1
ATOM 640 C CA . LEU A 1 82 ? -4.264 -1.310 -5.909 1.00 95.62 82 LEU A CA 1
ATOM 641 C C . LEU A 1 82 ? -4.733 -2.559 -5.163 1.00 95.62 82 LEU A C 1
ATOM 643 O O . LEU A 1 82 ? -5.752 -2.491 -4.473 1.00 95.62 82 LEU A O 1
ATOM 647 N N . ASP A 1 83 ? -3.983 -3.653 -5.259 1.00 96.50 83 ASP A N 1
ATOM 648 C CA . ASP A 1 83 ? -4.254 -4.875 -4.512 1.00 96.50 83 ASP A CA 1
ATOM 649 C C . ASP A 1 83 ? -4.096 -4.656 -3.000 1.00 96.50 83 ASP A C 1
ATOM 651 O O . ASP A 1 83 ? -5.015 -4.955 -2.239 1.00 96.50 83 ASP A O 1
ATOM 655 N N . ILE A 1 84 ? -3.023 -3.986 -2.555 1.00 96.25 84 ILE A N 1
ATOM 656 C CA . ILE A 1 84 ? -2.852 -3.609 -1.140 1.00 96.25 84 ILE A CA 1
ATOM 657 C C . ILE A 1 84 ? -4.026 -2.760 -0.637 1.00 96.25 84 ILE A C 1
ATOM 659 O O . ILE A 1 84 ? -4.537 -3.003 0.459 1.00 96.25 84 ILE A O 1
ATOM 663 N N . TYR A 1 85 ? -4.502 -1.788 -1.424 1.00 97.25 85 TYR A N 1
ATOM 664 C CA . TYR A 1 85 ? -5.699 -1.029 -1.055 1.00 97.25 85 TYR A CA 1
ATOM 665 C C . TYR A 1 85 ? -6.947 -1.911 -0.967 1.00 97.25 85 TYR A C 1
ATOM 667 O O . TYR A 1 85 ? -7.731 -1.751 -0.031 1.00 97.25 85 TYR A O 1
ATOM 675 N N . ALA A 1 86 ? -7.156 -2.818 -1.925 1.00 97.38 86 ALA A N 1
ATOM 676 C CA . ALA A 1 86 ? -8.307 -3.716 -1.933 1.00 97.38 86 ALA A CA 1
ATOM 677 C C . ALA A 1 86 ? -8.315 -4.624 -0.695 1.00 97.38 86 ALA A C 1
ATOM 679 O O . ALA A 1 86 ? -9.328 -4.685 0.005 1.00 97.38 86 ALA A O 1
ATOM 680 N N . GLN A 1 87 ? -7.173 -5.234 -0.373 1.00 96.88 87 GLN A N 1
ATOM 681 C CA . GLN A 1 87 ? -6.998 -6.038 0.833 1.00 96.88 87 GLN A CA 1
ATOM 682 C C . GLN A 1 87 ? -7.238 -5.214 2.102 1.00 96.88 87 GLN A C 1
ATOM 684 O O . GLN A 1 87 ? -8.006 -5.620 2.971 1.00 96.88 87 GLN A O 1
ATOM 689 N N . ALA A 1 88 ? -6.647 -4.020 2.205 1.00 96.00 88 ALA A N 1
ATOM 690 C CA . ALA A 1 88 ? -6.810 -3.166 3.378 1.00 96.00 88 ALA A CA 1
ATOM 691 C C . ALA A 1 88 ? -8.276 -2.763 3.602 1.00 96.00 88 ALA A C 1
ATOM 693 O O . ALA A 1 88 ? -8.759 -2.807 4.729 1.00 96.00 88 ALA A O 1
ATOM 694 N N . ILE A 1 89 ? -9.006 -2.417 2.537 1.00 96.81 89 ILE A N 1
ATOM 695 C CA . ILE A 1 89 ? -10.435 -2.075 2.611 1.00 96.81 89 ILE A CA 1
ATOM 696 C C . ILE A 1 89 ? -11.285 -3.291 3.005 1.00 96.81 89 ILE A C 1
ATOM 698 O O . ILE A 1 89 ? -12.291 -3.114 3.688 1.00 96.81 89 ILE A O 1
ATOM 702 N N . ALA A 1 90 ? -10.910 -4.498 2.578 1.00 96.56 90 ALA A N 1
ATOM 703 C CA . ALA A 1 90 ? -11.626 -5.724 2.926 1.00 96.56 90 ALA A CA 1
ATOM 704 C C . ALA A 1 90 ? -11.398 -6.151 4.387 1.00 96.56 90 ALA A C 1
ATOM 706 O O . ALA A 1 90 ? -12.304 -6.696 5.012 1.00 96.56 90 ALA A O 1
ATOM 707 N N . THR A 1 91 ? -10.210 -5.884 4.932 1.00 94.94 91 THR A N 1
ATOM 708 C CA . THR A 1 91 ? -9.789 -6.387 6.251 1.00 94.94 91 THR A CA 1
ATOM 709 C C . THR A 1 91 ? -9.960 -5.359 7.380 1.00 94.94 91 THR A C 1
ATOM 711 O O . THR A 1 91 ? -9.941 -5.723 8.560 1.00 94.94 91 THR A O 1
ATOM 714 N N . VAL A 1 92 ? -10.112 -4.069 7.052 1.00 95.31 92 VAL A N 1
ATOM 715 C CA . VAL A 1 92 ? -10.247 -2.989 8.043 1.00 95.31 92 VAL A CA 1
ATOM 716 C 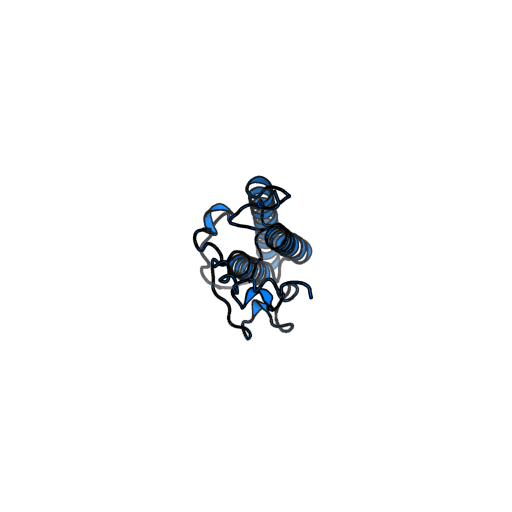C . VAL A 1 92 ? -11.483 -3.174 8.923 1.00 95.31 92 VAL A C 1
ATOM 718 O O . VAL A 1 92 ? -12.596 -3.371 8.443 1.00 95.31 92 VAL A O 1
ATOM 721 N N . GLY A 1 93 ? -11.289 -3.056 10.233 1.00 93.44 93 GLY A N 1
ATOM 722 C CA . GLY A 1 93 ? -12.351 -3.119 11.224 1.00 93.44 93 GLY A CA 1
ATOM 723 C C . GLY A 1 93 ? -12.014 -2.358 12.511 1.00 93.44 93 GLY A C 1
ATOM 724 O O . GLY A 1 93 ? -10.905 -1.838 12.668 1.00 93.44 93 GLY A O 1
ATOM 725 N N . PRO A 1 94 ? -12.960 -2.301 13.465 1.00 92.81 94 PRO A N 1
ATOM 726 C CA . PRO A 1 94 ? -12.849 -1.459 14.660 1.00 92.81 94 PRO A CA 1
ATOM 727 C C . PRO A 1 94 ? -11.584 -1.707 15.486 1.00 92.81 94 PRO A C 1
ATOM 729 O O . PRO A 1 94 ? -10.981 -0.781 16.004 1.00 92.81 94 PRO A O 1
ATOM 732 N N . LYS A 1 95 ? -11.124 -2.960 15.570 1.00 92.38 95 LYS A N 1
ATOM 733 C CA . LYS A 1 95 ? -9.994 -3.339 16.436 1.00 92.38 95 LYS A CA 1
ATOM 734 C C . LYS A 1 95 ? -8.618 -3.205 15.783 1.00 92.38 95 LYS A C 1
ATOM 736 O O . LYS A 1 95 ? -7.613 -3.232 16.483 1.00 92.38 95 LYS A O 1
ATOM 741 N N . ASN A 1 96 ? -8.552 -3.127 14.456 1.00 92.12 96 ASN A N 1
ATOM 742 C CA . ASN A 1 96 ? -7.303 -3.257 13.697 1.00 92.12 96 ASN A CA 1
ATOM 743 C C . ASN A 1 96 ? -7.072 -2.113 12.697 1.00 92.12 96 ASN A C 1
ATOM 745 O O . ASN A 1 96 ? -6.042 -2.101 12.024 1.00 92.12 96 ASN A O 1
ATOM 749 N N . HIS A 1 97 ? -7.980 -1.135 12.606 1.00 92.94 97 HIS A N 1
ATOM 750 C CA . HIS A 1 97 ? -7.909 -0.083 11.590 1.00 92.94 97 HIS A CA 1
ATOM 751 C C . HIS A 1 97 ? -6.597 0.717 11.605 1.00 92.94 97 HIS A C 1
ATOM 753 O O . HIS A 1 97 ? -6.044 0.989 10.539 1.00 92.94 97 HIS A O 1
ATOM 759 N N . LYS A 1 98 ? -6.045 1.035 12.786 1.00 91.81 98 LYS A N 1
ATOM 760 C CA . LYS A 1 98 ? -4.753 1.739 12.910 1.00 91.81 98 LYS A CA 1
ATOM 761 C C . LYS A 1 98 ? -3.605 0.911 12.334 1.00 91.81 98 LYS A C 1
ATOM 763 O O . LYS A 1 98 ? -2.817 1.430 11.545 1.00 91.81 98 LYS A O 1
ATOM 768 N N . GLN A 1 99 ? -3.547 -0.376 12.679 1.00 91.44 99 GLN A N 1
ATOM 769 C CA . GLN A 1 99 ? -2.494 -1.281 12.218 1.00 91.44 99 GLN A CA 1
ATOM 770 C C . GLN A 1 99 ? -2.603 -1.555 10.715 1.00 91.44 99 GLN A C 1
ATOM 772 O O . GLN A 1 99 ? -1.594 -1.492 10.024 1.00 91.44 99 GLN A O 1
ATOM 777 N N . ILE A 1 100 ? -3.815 -1.754 10.186 1.00 93.44 100 ILE A N 1
ATOM 778 C CA . ILE A 1 100 ? -4.041 -1.936 8.744 1.00 93.44 100 ILE A CA 1
ATOM 779 C C . ILE A 1 100 ? -3.672 -0.682 7.958 1.00 93.44 100 ILE A C 1
ATOM 781 O O . ILE A 1 100 ? -3.019 -0.781 6.923 1.00 93.44 100 ILE A O 1
ATOM 785 N N . ASN A 1 101 ? -4.048 0.504 8.443 1.00 93.06 101 ASN A N 1
ATOM 786 C CA . ASN A 1 101 ? -3.682 1.756 7.786 1.00 93.06 101 ASN A CA 1
ATOM 787 C C . ASN A 1 101 ? -2.160 1.949 7.755 1.00 93.06 101 ASN A C 1
ATOM 789 O O . ASN A 1 101 ? -1.604 2.324 6.721 1.00 93.06 101 ASN A O 1
ATOM 793 N N . PHE A 1 102 ? -1.486 1.666 8.873 1.00 92.06 102 PHE A N 1
ATOM 794 C CA . PHE A 1 102 ? -0.029 1.705 8.956 1.00 92.06 102 PHE A CA 1
ATOM 795 C C . PHE A 1 102 ? 0.615 0.703 7.992 1.00 92.06 102 PHE A C 1
ATOM 797 O O . PHE A 1 102 ? 1.471 1.084 7.199 1.00 92.06 102 PHE A O 1
ATOM 804 N N . GLU A 1 103 ? 0.167 -0.550 8.011 1.00 93.12 103 GLU A N 1
ATOM 805 C CA . GLU A 1 103 ? 0.706 -1.616 7.172 1.00 93.12 103 GLU A CA 1
ATOM 806 C C . GLU A 1 103 ? 0.509 -1.335 5.678 1.00 93.12 103 GLU A C 1
ATOM 808 O O . GLU A 1 103 ? 1.466 -1.421 4.908 1.00 93.12 103 GLU A O 1
ATOM 813 N N . ALA A 1 104 ? -0.699 -0.937 5.266 1.00 94.06 104 ALA A N 1
ATOM 814 C CA . ALA A 1 104 ? -0.986 -0.565 3.884 1.00 94.06 104 ALA A CA 1
ATOM 815 C C . ALA A 1 104 ? -0.071 0.579 3.429 1.00 94.06 104 ALA A C 1
ATOM 817 O O . ALA A 1 104 ? 0.564 0.497 2.378 1.00 94.06 104 ALA A O 1
ATOM 818 N N . THR A 1 105 ? 0.064 1.620 4.256 1.00 92.75 105 THR A N 1
ATOM 819 C CA . THR A 1 105 ? 0.960 2.753 3.985 1.00 92.75 105 THR A CA 1
ATOM 820 C C . THR A 1 105 ? 2.408 2.299 3.826 1.00 92.75 105 THR A C 1
ATOM 822 O O . THR A 1 105 ? 3.108 2.747 2.916 1.00 92.75 105 THR A O 1
ATOM 825 N N . LEU A 1 106 ? 2.865 1.416 4.713 1.00 91.31 106 LEU A N 1
ATOM 826 C CA . LEU A 1 106 ? 4.228 0.906 4.735 1.00 91.31 106 LEU A CA 1
ATOM 827 C C . LEU A 1 106 ? 4.544 0.114 3.459 1.00 91.31 106 LEU A C 1
ATOM 829 O O . LEU A 1 106 ? 5.560 0.374 2.814 1.00 91.31 106 LEU A O 1
ATOM 833 N N . LYS A 1 107 ? 3.639 -0.787 3.062 1.00 92.88 107 LYS A N 1
ATOM 834 C CA . LYS A 1 107 ? 3.766 -1.620 1.860 1.00 92.88 107 LYS A CA 1
ATOM 835 C C . LYS A 1 107 ? 3.706 -0.796 0.573 1.00 92.88 107 LYS A C 1
ATOM 837 O O . LYS A 1 107 ? 4.555 -0.965 -0.298 1.00 92.88 107 LYS A O 1
ATOM 842 N N . ILE A 1 108 ? 2.782 0.163 0.481 1.00 91.75 108 ILE A N 1
ATOM 843 C CA . ILE A 1 108 ? 2.671 1.064 -0.679 1.00 91.75 108 ILE A CA 1
ATOM 844 C C . ILE A 1 108 ? 3.938 1.911 -0.839 1.00 91.75 108 ILE A C 1
ATOM 846 O O . ILE A 1 108 ? 4.453 2.038 -1.947 1.00 91.75 108 ILE A O 1
ATOM 850 N N . LYS A 1 109 ? 4.491 2.450 0.258 1.00 88.81 109 LYS A N 1
ATOM 851 C CA . LYS A 1 109 ? 5.767 3.188 0.218 1.00 88.81 109 LYS A CA 1
ATOM 852 C C . LYS A 1 109 ? 6.920 2.330 -0.309 1.00 88.81 109 LYS A C 1
ATOM 854 O O . LYS A 1 109 ? 7.769 2.862 -1.019 1.00 88.81 109 LYS A O 1
ATOM 859 N N . THR A 1 110 ? 6.954 1.044 0.039 1.00 89.31 110 THR A N 1
ATOM 860 C CA . THR A 1 110 ? 7.973 0.105 -0.449 1.00 89.31 110 THR A CA 1
ATOM 861 C C . THR A 1 110 ? 7.806 -0.190 -1.937 1.00 89.31 110 THR A C 1
ATOM 863 O O . THR A 1 110 ? 8.778 -0.074 -2.679 1.00 89.31 110 THR A O 1
ATOM 866 N N . ILE A 1 111 ? 6.584 -0.498 -2.393 1.00 89.12 111 ILE A N 1
ATOM 867 C CA . ILE A 1 111 ? 6.304 -0.750 -3.818 1.00 89.12 111 ILE A CA 1
ATOM 868 C C . ILE A 1 111 ? 6.704 0.463 -4.665 1.00 89.12 111 ILE A C 1
ATOM 870 O O . ILE A 1 111 ? 7.414 0.324 -5.655 1.00 89.12 111 ILE A O 1
ATOM 874 N N . LEU A 1 112 ? 6.312 1.665 -4.235 1.00 86.00 112 LEU A N 1
ATOM 875 C CA . LEU A 1 112 ? 6.594 2.913 -4.947 1.00 86.00 112 LEU A CA 1
ATOM 876 C C . LEU A 1 112 ? 8.045 3.406 -4.797 1.00 86.00 112 LEU A C 1
ATOM 878 O O . LEU A 1 112 ? 8.359 4.507 -5.242 1.00 86.00 112 LEU A O 1
ATOM 882 N N . GLY A 1 113 ? 8.924 2.657 -4.123 1.00 81.56 113 GLY A N 1
ATOM 883 C CA . GLY A 1 113 ? 10.324 3.047 -3.922 1.00 81.56 113 GLY A CA 1
ATOM 884 C C . GLY A 1 113 ? 10.527 4.314 -3.077 1.00 81.56 113 GLY A C 1
ATOM 885 O O . GLY A 1 113 ? 11.630 4.851 -3.036 1.00 81.56 113 GLY A O 1
ATOM 886 N N . ILE A 1 114 ? 9.487 4.787 -2.382 1.00 84.44 114 ILE A N 1
ATOM 887 C CA . ILE A 1 114 ? 9.528 5.950 -1.475 1.00 84.44 114 ILE A CA 1
ATOM 888 C C . ILE A 1 114 ? 10.334 5.608 -0.220 1.00 84.44 114 ILE A C 1
ATOM 890 O O . ILE A 1 114 ? 10.981 6.462 0.385 1.00 84.44 114 ILE A O 1
ATOM 894 N N . ARG A 1 115 ? 10.271 4.339 0.183 1.00 84.62 115 ARG A N 1
ATOM 895 C CA . ARG A 1 115 ? 11.051 3.768 1.273 1.00 84.62 115 ARG A CA 1
ATOM 896 C C . ARG A 1 115 ? 11.807 2.553 0.754 1.00 84.62 115 ARG A C 1
ATOM 898 O O . ARG A 1 115 ? 11.206 1.669 0.150 1.00 84.62 115 ARG A O 1
ATOM 905 N N . GLN A 1 116 ? 13.095 2.485 1.072 1.00 81.69 116 GLN A N 1
ATOM 906 C CA . GLN A 1 116 ? 13.893 1.281 0.879 1.00 81.69 116 GLN A CA 1
ATOM 907 C C . GLN A 1 116 ? 13.529 0.244 1.950 1.00 81.69 116 GLN A C 1
ATOM 909 O O . GLN A 1 116 ? 13.378 0.592 3.122 1.00 81.69 116 GLN A O 1
ATOM 914 N N . ALA A 1 117 ? 13.355 -1.009 1.540 1.00 84.56 117 ALA A N 1
ATOM 915 C CA . ALA A 1 117 ? 13.098 -2.132 2.431 1.00 84.56 117 ALA A CA 1
ATOM 916 C C . ALA A 1 117 ? 14.199 -3.173 2.227 1.00 84.56 117 ALA A C 1
ATOM 918 O O . ALA A 1 117 ? 14.557 -3.473 1.091 1.00 84.56 117 ALA A O 1
ATOM 919 N N . GLU A 1 118 ? 14.742 -3.700 3.318 1.00 83.94 118 GLU A N 1
ATOM 920 C CA . GLU A 1 118 ? 15.712 -4.793 3.258 1.00 83.94 118 GLU A CA 1
ATOM 921 C C . GLU A 1 118 ? 14.998 -6.141 3.057 1.00 83.94 118 GLU A C 1
ATOM 923 O O . GLU A 1 118 ? 13.824 -6.261 3.406 1.00 83.94 118 GLU A O 1
ATOM 928 N N . PRO A 1 119 ? 15.674 -7.195 2.566 1.00 80.38 119 PRO A N 1
ATOM 929 C CA . PRO A 1 119 ? 15.048 -8.507 2.355 1.00 80.38 119 PRO A CA 1
ATOM 930 C C . PRO A 1 119 ? 14.387 -9.125 3.601 1.00 80.38 119 PRO A C 1
ATOM 932 O O . PRO A 1 119 ? 13.481 -9.943 3.476 1.00 80.38 119 PRO A O 1
ATOM 935 N N . HIS A 1 120 ? 14.818 -8.727 4.802 1.00 83.00 120 HIS A N 1
ATOM 936 C CA . HIS A 1 120 ? 14.279 -9.196 6.086 1.00 83.00 120 HIS A CA 1
ATOM 937 C C . HIS A 1 120 ? 13.240 -8.238 6.697 1.00 83.00 120 HIS A C 1
ATOM 939 O O . HIS A 1 120 ? 12.863 -8.388 7.860 1.00 83.00 120 HIS A O 1
ATOM 945 N N . ASP A 1 121 ? 12.803 -7.224 5.950 1.00 86.50 121 ASP A N 1
ATOM 946 C CA . ASP A 1 121 ? 11.847 -6.230 6.423 1.00 86.50 121 ASP A CA 1
ATOM 947 C C . ASP A 1 121 ? 10.462 -6.847 6.678 1.00 86.50 121 ASP A C 1
ATOM 949 O O . ASP A 1 121 ? 10.011 -7.756 5.978 1.00 86.50 121 ASP A O 1
ATOM 953 N N . VAL A 1 122 ? 9.750 -6.309 7.671 1.00 86.88 122 VAL A N 1
ATOM 954 C CA . VAL A 1 122 ? 8.431 -6.792 8.107 1.00 86.88 122 VAL A CA 1
ATOM 955 C C . VAL A 1 122 ? 7.396 -6.827 6.982 1.00 86.88 122 VAL A C 1
ATOM 957 O O . VAL A 1 122 ? 6.476 -7.635 7.033 1.00 86.88 122 VAL A O 1
ATOM 960 N N . VAL A 1 123 ? 7.550 -6.000 5.941 1.00 87.19 123 VAL A N 1
ATOM 961 C CA . VAL A 1 123 ? 6.646 -6.007 4.778 1.00 87.19 123 VAL A CA 1
ATOM 962 C C . VAL A 1 123 ? 6.706 -7.304 3.962 1.00 87.19 123 VAL A C 1
ATOM 964 O O . VAL A 1 123 ? 5.745 -7.592 3.247 1.00 87.19 123 VAL A O 1
ATOM 967 N N . PHE A 1 124 ? 7.789 -8.079 4.082 1.00 89.00 124 PHE A N 1
ATOM 968 C CA . PHE A 1 124 ? 7.998 -9.376 3.424 1.00 89.00 124 PHE A CA 1
ATOM 969 C C . PHE A 1 124 ? 7.693 -10.568 4.346 1.00 89.00 124 PHE A C 1
ATOM 971 O O . PHE A 1 124 ? 7.660 -11.715 3.901 1.00 89.00 124 PHE A O 1
ATOM 978 N N . ALA A 1 125 ? 7.457 -10.325 5.638 1.00 87.25 125 ALA A N 1
ATOM 979 C CA . ALA A 1 125 ? 7.221 -11.380 6.614 1.00 87.25 125 ALA A CA 1
ATOM 980 C C . ALA A 1 125 ? 5.759 -11.858 6.594 1.00 87.25 125 ALA A C 1
ATOM 982 O O . ALA A 1 125 ? 4.822 -11.065 6.568 1.00 87.25 125 ALA A O 1
ATOM 983 N N . SER A 1 126 ? 5.560 -13.178 6.678 1.00 75.75 126 SER A N 1
ATOM 984 C CA . SER A 1 126 ? 4.227 -13.811 6.725 1.00 75.75 126 SER A CA 1
ATOM 985 C C . SER A 1 126 ? 3.561 -13.779 8.108 1.00 75.75 126 SER A C 1
ATOM 987 O O . SER A 1 126 ? 2.405 -14.168 8.241 1.00 75.75 126 SER A O 1
ATOM 989 N N . GLY A 1 127 ? 4.280 -13.350 9.149 1.00 75.38 127 GLY A N 1
ATOM 990 C CA . GLY A 1 127 ? 3.812 -13.366 10.535 1.00 75.38 127 GLY A CA 1
ATOM 991 C C . GLY A 1 127 ? 3.572 -11.966 11.097 1.00 75.38 127 GLY A C 1
ATOM 992 O O . GLY A 1 127 ? 4.404 -11.080 10.930 1.00 75.38 127 GLY A O 1
ATOM 993 N N . GLY A 1 128 ? 2.458 -11.781 11.813 1.00 72.81 128 GLY A N 1
ATOM 994 C CA . GLY A 1 128 ? 2.178 -10.562 12.591 1.00 72.81 128 GLY A CA 1
ATOM 995 C C . GLY A 1 128 ? 1.560 -9.393 11.815 1.00 72.81 128 GLY A C 1
ATOM 996 O O . GLY A 1 128 ? 1.366 -8.320 12.386 1.00 72.81 128 GLY A O 1
ATOM 997 N N . MET A 1 129 ? 1.226 -9.599 10.541 1.00 84.12 129 MET A N 1
ATOM 998 C CA . MET A 1 129 ? 0.637 -8.602 9.647 1.00 84.12 129 MET A CA 1
ATOM 999 C C . MET A 1 129 ? -0.750 -9.045 9.153 1.00 84.12 129 MET A C 1
ATOM 1001 O O . MET A 1 129 ? -1.047 -10.238 9.113 1.00 84.12 129 MET A O 1
ATOM 1005 N N . PHE A 1 130 ? -1.619 -8.082 8.835 1.00 89.38 130 PHE A N 1
ATOM 1006 C CA . PHE A 1 130 ? -3.000 -8.324 8.400 1.00 89.38 130 PHE A CA 1
ATOM 1007 C C . PHE A 1 130 ? -3.140 -8.476 6.884 1.00 89.38 130 PHE A C 1
ATOM 1009 O O . PHE A 1 130 ? -4.099 -9.100 6.431 1.00 89.38 130 PHE A O 1
ATOM 1016 N N . LEU A 1 131 ? -2.243 -7.873 6.104 1.00 92.0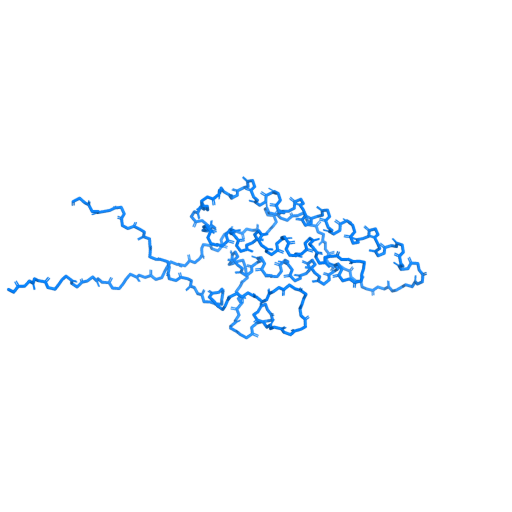6 131 LEU A N 1
ATOM 1017 C CA . LEU A 1 131 ? -2.257 -7.922 4.641 1.00 92.06 131 LEU A CA 1
ATOM 1018 C C . LEU A 1 131 ? -1.216 -8.925 4.151 1.00 92.06 131 LEU A C 1
ATOM 1020 O O . LEU A 1 131 ? -0.231 -9.209 4.842 1.00 92.06 131 LEU A O 1
ATOM 1024 N N . THR A 1 132 ? -1.387 -9.433 2.931 1.00 92.94 132 THR A N 1
ATOM 1025 C CA . THR A 1 132 ? -0.444 -10.405 2.369 1.00 92.94 132 THR A CA 1
ATOM 1026 C C . THR A 1 132 ? 0.964 -9.814 2.292 1.00 92.94 132 THR A C 1
ATOM 1028 O O . THR A 1 132 ? 1.110 -8.620 1.996 1.00 92.94 132 THR A O 1
ATOM 1031 N N . PRO A 1 133 ? 2.015 -10.603 2.566 1.00 92.75 133 PRO A N 1
ATOM 1032 C CA . PRO A 1 133 ? 3.393 -10.156 2.399 1.00 92.75 133 PRO A CA 1
ATOM 1033 C C . PRO A 1 133 ? 3.645 -9.624 0.991 1.00 92.75 133 PRO A C 1
ATOM 1035 O O . PRO A 1 133 ? 3.012 -10.062 0.031 1.00 92.75 133 PRO A O 1
ATOM 1038 N N . LEU A 1 134 ? 4.564 -8.671 0.875 1.00 90.38 134 LEU A N 1
ATOM 1039 C CA . LEU A 1 134 ? 5.046 -8.239 -0.427 1.00 90.38 134 LEU A CA 1
ATOM 1040 C C . LEU A 1 134 ? 5.937 -9.309 -1.054 1.00 90.38 134 LEU A C 1
ATOM 1042 O O . LEU A 1 134 ? 6.613 -10.068 -0.363 1.00 90.38 134 LEU A O 1
ATOM 1046 N N . GLU A 1 135 ? 5.986 -9.298 -2.381 1.00 86.00 135 GLU A N 1
ATOM 1047 C CA . GLU A 1 135 ? 6.938 -10.102 -3.137 1.00 86.00 135 GLU A CA 1
ATOM 1048 C C . GLU A 1 135 ? 8.383 -9.636 -2.856 1.00 86.00 135 GLU A C 1
ATOM 1050 O O . GLU A 1 135 ? 8.647 -8.426 -2.900 1.00 86.00 135 GLU A O 1
ATOM 1055 N N . PRO A 1 136 ? 9.349 -10.550 -2.636 1.00 85.06 136 PRO A N 1
ATOM 1056 C CA . PRO A 1 136 ? 10.742 -10.201 -2.328 1.00 85.06 136 PRO A CA 1
ATOM 1057 C C . PRO A 1 136 ? 11.418 -9.283 -3.355 1.00 85.06 136 PRO A C 1
ATOM 1059 O O . PRO A 1 136 ? 12.316 -8.521 -3.006 1.00 85.06 136 PRO A O 1
ATOM 1062 N N . GLN A 1 137 ? 10.947 -9.280 -4.609 1.00 82.81 137 GLN A N 1
ATOM 1063 C CA . GLN A 1 137 ? 11.429 -8.385 -5.672 1.00 82.81 137 GLN A CA 1
ATOM 1064 C C . GLN A 1 137 ? 11.351 -6.890 -5.310 1.00 82.81 137 GLN A C 1
ATOM 1066 O O . GLN A 1 137 ? 12.019 -6.059 -5.926 1.00 82.81 137 GLN A O 1
ATOM 1071 N N . TYR A 1 138 ? 10.519 -6.513 -4.333 1.00 83.50 138 TYR A N 1
ATOM 1072 C CA . TYR A 1 138 ? 10.426 -5.127 -3.886 1.00 83.50 138 TYR A CA 1
ATOM 1073 C C . TYR A 1 138 ? 11.578 -4.701 -2.961 1.00 83.50 138 TYR A C 1
ATOM 1075 O O . TYR A 1 138 ? 11.758 -3.495 -2.782 1.00 83.50 138 TYR A O 1
ATOM 1083 N N . ALA A 1 139 ? 12.381 -5.640 -2.442 1.00 80.06 139 ALA A N 1
ATOM 1084 C CA . ALA A 1 139 ? 13.577 -5.363 -1.638 1.00 80.06 139 ALA A CA 1
ATOM 1085 C C . ALA A 1 139 ? 14.785 -4.910 -2.482 1.00 80.06 139 ALA A C 1
ATOM 1087 O O . ALA A 1 139 ? 15.644 -4.173 -2.002 1.00 80.06 139 ALA A O 1
ATOM 1088 N N . GLU A 1 140 ? 14.840 -5.320 -3.750 1.00 69.31 140 GLU A N 1
ATOM 1089 C CA . GLU A 1 140 ? 15.946 -5.024 -4.666 1.00 69.31 140 GLU A CA 1
ATOM 1090 C C . GLU A 1 140 ? 15.552 -3.975 -5.726 1.00 69.31 140 GLU A C 1
ATOM 1092 O O . GLU A 1 140 ? 14.360 -3.796 -6.021 1.00 69.31 140 GLU A O 1
ATOM 1097 N N . PRO A 1 141 ? 16.527 -3.253 -6.319 1.00 61.25 141 PRO A N 1
ATOM 1098 C CA . PRO A 1 141 ? 16.275 -2.469 -7.520 1.00 61.25 141 PRO A CA 1
ATOM 1099 C C . PRO A 1 141 ? 15.830 -3.406 -8.647 1.00 61.25 141 PRO A C 1
ATOM 1101 O O . PRO A 1 141 ? 16.519 -4.367 -8.980 1.00 61.25 141 PRO A O 1
ATOM 1104 N N . ARG A 1 142 ? 14.665 -3.131 -9.238 1.00 59.41 142 ARG A N 1
ATOM 1105 C CA . ARG A 1 142 ? 14.150 -3.931 -10.353 1.00 59.41 142 ARG A CA 1
ATOM 1106 C C . ARG A 1 142 ? 15.016 -3.717 -11.596 1.00 59.41 142 ARG A C 1
ATOM 1108 O O . ARG A 1 142 ? 15.158 -2.596 -12.070 1.00 59.41 142 ARG A O 1
ATOM 1115 N N . ILE A 1 143 ? 15.556 -4.803 -12.144 1.00 52.97 143 ILE A N 1
ATOM 1116 C CA . ILE A 1 143 ? 16.167 -4.813 -13.477 1.00 52.97 143 ILE A CA 1
ATOM 1117 C C . ILE A 1 143 ? 15.018 -4.945 -14.482 1.00 52.97 143 ILE A C 1
ATOM 1119 O O . ILE A 1 143 ? 14.625 -6.055 -14.832 1.00 52.97 143 ILE A O 1
ATOM 1123 N N . GLU A 1 144 ? 14.422 -3.826 -14.892 1.00 53.25 144 GLU A N 1
ATOM 1124 C CA . GLU A 1 144 ? 13.438 -3.835 -15.979 1.00 53.25 144 GLU A CA 1
ATOM 1125 C C . GLU A 1 144 ? 14.162 -3.603 -17.311 1.00 53.25 144 GLU A C 1
ATOM 1127 O O . GLU A 1 144 ? 14.874 -2.615 -17.492 1.00 53.25 144 GLU A O 1
ATOM 1132 N N . PHE A 1 145 ? 14.033 -4.557 -18.234 1.00 44.22 145 PHE A N 1
ATOM 1133 C CA . PHE A 1 145 ? 14.527 -4.417 -19.599 1.00 44.22 145 PHE A CA 1
ATOM 1134 C C . PHE A 1 145 ? 13.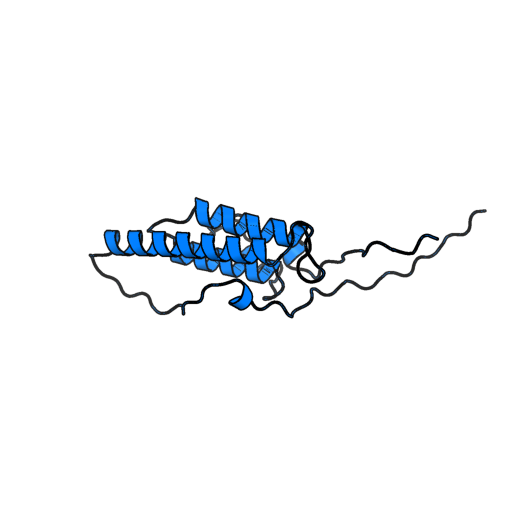516 -3.556 -20.357 1.00 44.22 145 PHE A C 1
ATOM 1136 O O . PHE A 1 145 ? 12.432 -4.032 -20.675 1.00 44.22 145 PHE A O 1
ATOM 1143 N N . GLY A 1 146 ? 13.842 -2.284 -20.595 1.00 42.47 146 GLY A N 1
ATOM 1144 C CA . GLY A 1 146 ? 13.030 -1.436 -21.468 1.00 42.47 146 GLY A CA 1
ATOM 1145 C C . GLY A 1 146 ? 12.959 -2.044 -22.868 1.00 42.47 146 GLY A C 1
ATOM 1146 O O . GLY A 1 146 ? 13.996 -2.451 -23.404 1.00 42.47 146 GLY A O 1
ATOM 1147 N N . ASP A 1 147 ? 11.749 -2.125 -23.425 1.00 46.28 147 ASP A N 1
ATOM 1148 C CA . ASP A 1 147 ? 11.529 -2.531 -24.811 1.00 46.28 147 ASP A CA 1
ATOM 1149 C C . ASP A 1 147 ? 12.399 -1.659 -25.730 1.00 46.28 147 ASP A C 1
ATOM 1151 O O . ASP A 1 147 ? 12.322 -0.429 -25.708 1.00 46.28 147 ASP A O 1
ATOM 1155 N N . ASP A 1 148 ? 13.266 -2.298 -26.521 1.00 42.12 148 ASP A N 1
ATOM 1156 C CA . ASP A 1 148 ? 13.950 -1.634 -27.628 1.00 42.12 148 ASP A CA 1
ATOM 1157 C C . ASP A 1 148 ? 12.892 -1.218 -28.662 1.00 42.12 148 ASP A C 1
ATOM 1159 O O . ASP A 1 148 ? 12.530 -1.993 -29.549 1.00 42.12 148 ASP A O 1
ATOM 1163 N N . GLU A 1 149 ? 12.441 0.035 -28.621 1.00 49.00 149 GLU A N 1
ATOM 1164 C CA . GLU A 1 149 ? 12.023 0.729 -29.842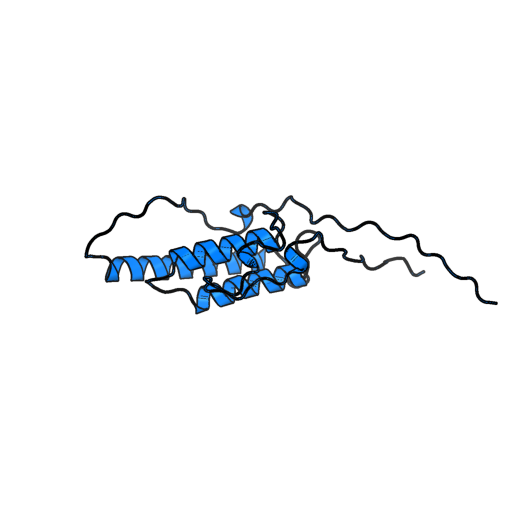 1.00 49.00 149 GLU A CA 1
ATOM 1165 C C . GLU A 1 149 ? 13.280 1.003 -30.682 1.00 49.00 149 GLU A C 1
ATOM 1167 O O . GLU A 1 149 ? 13.852 2.091 -30.672 1.00 49.00 149 GLU A O 1
ATOM 1172 N N . GLY A 1 150 ? 13.777 -0.029 -31.366 1.00 47.31 150 GLY A N 1
ATOM 1173 C CA . GLY A 1 150 ? 15.006 0.078 -32.157 1.00 47.31 150 GLY A CA 1
ATOM 1174 C C . GLY A 1 150 ? 15.241 -1.028 -33.181 1.00 47.31 150 GLY A C 1
ATOM 1175 O O . GLY A 1 150 ? 16.333 -1.108 -33.733 1.00 47.31 150 GLY A O 1
ATOM 1176 N N . GLY A 1 151 ? 14.250 -1.880 -33.448 1.00 38.56 151 GLY A N 1
ATOM 1177 C CA . GLY A 1 151 ? 14.320 -2.871 -34.521 1.00 38.56 151 GLY A CA 1
ATOM 1178 C C . GLY A 1 151 ? 13.828 -2.313 -35.857 1.00 38.56 151 GLY A C 1
ATOM 1179 O O . GLY A 1 151 ? 12.729 -2.668 -36.281 1.00 38.56 151 GLY A O 1
ATOM 1180 N N . VAL A 1 152 ? 14.626 -1.460 -36.507 1.00 37.00 152 VAL A N 1
ATOM 1181 C CA . VAL A 1 152 ? 14.566 -1.240 -37.968 1.00 37.00 152 VAL A CA 1
ATOM 1182 C C . VAL A 1 152 ? 15.872 -1.660 -38.616 1.00 37.00 152 VAL A C 1
ATOM 1184 O O . VAL A 1 152 ? 16.941 -1.335 -38.055 1.00 37.00 152 VAL A O 1
#

Sequence (152 aa):
MAPVISIPPRSPIERIRNLKLSEFYCERPTDEVAGDSHQGQTDSAESEKTAWQLRKSRDRFAMKIPIGGNDICFLVDRAAVLDIYAQAIATVGPKNHKQINFEATLKIKTILGIRQAEPHDVVFASGGMFLTPLEPQYAEPRIEFGDDEGGV

Organism: NCBI:txid1168544

Radius of gyration: 19.51 Å; chains: 1; bounding box: 48×33×67 Å

Secondary structure (DSSP, 8-state):
------PPPPPP----TT--GGGT------------S-HHHHHHHHHHHHHHHHHHHHHHHHHHS-TTEETTEEHHHHHHHHHHHHHHHHH--TTTHHHHHHHHHHHHHHHTTSS---TTSGGG-SSS-SSPPPPGGGTS--------TT--

Foldseek 3Di:
DDDDPDDPDDDADFQPLPDDLVQLFDDDDDDDDDDDDVLPVVLQVVLVVLLVRLVSSLVSLPVVADCQGDPNAGNVLSVVLNLLSVQLSVQGGSPCSVVSSVLSSVLNCLSSVNDADALPGPLQDPPDHRDHRDDSCSNDRDRDDPDPPPDD

pLDDT: mean 75.26, std 19.66, range [37.0, 97.38]